Protein AF-A0A645BGG4-F1 (afdb_monomer_lite)

Sequence (117 aa):
MQTLPYEIKDQIIQCFGRCFYYKDTVEAFLRSTGVSRELANKYKNEAKFVWARKILTELEDSEEGLLIQRRILTELCKLRNVPDEVPDRDLGLEALRQLKALANDYNIEYQEERKNV

Structure (mmCIF, N/CA/C/O backbone):
data_AF-A0A645BGG4-F1
#
_entry.id   AF-A0A645BGG4-F1
#
loop_
_atom_site.group_PDB
_atom_site.id
_atom_site.type_symbol
_atom_site.label_atom_id
_atom_site.label_alt_id
_atom_site.label_comp_id
_atom_site.label_asym_id
_atom_site.label_entity_id
_atom_site.label_seq_id
_atom_site.pdbx_PDB_ins_code
_atom_site.Cartn_x
_atom_site.Cartn_y
_atom_site.Cartn_z
_atom_site.occupancy
_atom_site.B_iso_or_equiv
_atom_site.auth_seq_id
_atom_site.auth_comp_id
_atom_site.auth_asym_id
_atom_site.auth_atom_id
_atom_site.pdbx_PDB_model_num
ATOM 1 N N . MET A 1 1 ? -13.448 0.034 14.602 1.00 60.09 1 MET A N 1
ATOM 2 C CA . MET A 1 1 ? -13.223 -1.021 13.567 1.00 60.09 1 MET A CA 1
ATOM 3 C C . MET A 1 1 ? -11.847 -1.677 13.780 1.00 60.09 1 MET A C 1
ATOM 5 O O . MET A 1 1 ? -10.994 -1.001 14.333 1.00 60.09 1 MET A O 1
ATOM 9 N N . GLN A 1 2 ? -11.596 -2.944 13.406 1.00 75.75 2 GLN A N 1
ATOM 10 C CA . GLN A 1 2 ? -10.274 -3.582 13.628 1.00 75.75 2 GLN A CA 1
ATOM 11 C C . GLN A 1 2 ? -9.266 -3.290 12.503 1.00 75.75 2 GLN A C 1
ATOM 13 O O . GLN A 1 2 ? -9.641 -3.281 11.321 1.00 75.75 2 GLN A O 1
ATOM 18 N N . THR A 1 3 ? -8.002 -3.092 12.895 1.00 86.88 3 THR A N 1
ATOM 19 C CA . THR A 1 3 ? -6.836 -2.908 12.018 1.00 86.88 3 THR A CA 1
ATOM 20 C C . THR A 1 3 ? -6.595 -4.133 11.138 1.00 86.88 3 THR A C 1
ATOM 22 O O . THR A 1 3 ? -6.990 -5.250 11.478 1.00 86.88 3 THR A O 1
ATOM 25 N N . LEU A 1 4 ? -5.967 -3.928 9.977 1.00 91.12 4 LEU A N 1
ATOM 26 C CA . LEU A 1 4 ? -5.546 -5.048 9.139 1.00 91.12 4 LEU A CA 1
ATOM 27 C C . LEU A 1 4 ? -4.399 -5.817 9.825 1.00 91.12 4 LEU A C 1
ATOM 29 O O . LEU A 1 4 ? -3.503 -5.177 10.390 1.00 91.12 4 LEU A O 1
ATOM 33 N N . PRO A 1 5 ? -4.388 -7.162 9.745 1.00 94.00 5 PRO A N 1
ATOM 34 C CA . PRO A 1 5 ? -3.251 -7.980 10.157 1.00 94.00 5 PRO A CA 1
ATOM 35 C C . PRO A 1 5 ? -1.942 -7.506 9.523 1.00 94.00 5 PRO A C 1
ATOM 37 O O . PRO A 1 5 ? -1.930 -6.964 8.412 1.00 94.00 5 PRO A O 1
ATOM 40 N N . TYR A 1 6 ? -0.830 -7.715 10.227 1.00 94.69 6 TYR A N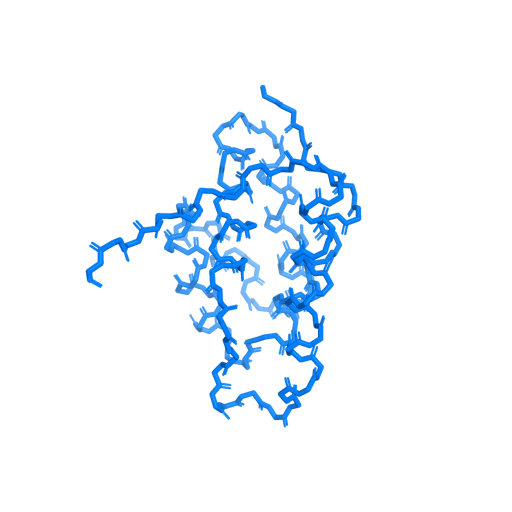 1
ATOM 41 C CA . TYR A 1 6 ? 0.488 -7.280 9.767 1.00 94.69 6 TYR A CA 1
ATOM 42 C C . TYR A 1 6 ? 0.839 -7.879 8.401 1.00 94.69 6 TYR A C 1
ATOM 44 O O . TYR A 1 6 ? 1.293 -7.161 7.517 1.00 94.69 6 TYR A O 1
ATOM 52 N N . GLU A 1 7 ? 0.557 -9.164 8.216 1.00 96.06 7 GLU A N 1
ATOM 53 C CA . GLU A 1 7 ? 0.817 -9.937 7.006 1.00 96.06 7 GLU A CA 1
ATOM 54 C C . GLU A 1 7 ? 0.096 -9.334 5.797 1.00 96.06 7 GLU A C 1
ATOM 56 O O . GLU A 1 7 ? 0.677 -9.186 4.724 1.00 96.06 7 GLU A O 1
ATOM 61 N N . ILE A 1 8 ? -1.152 -8.898 5.986 1.00 96.38 8 ILE A N 1
ATOM 62 C CA . ILE A 1 8 ? -1.924 -8.226 4.939 1.00 96.38 8 ILE A CA 1
ATOM 63 C C . ILE A 1 8 ? -1.330 -6.853 4.629 1.00 96.38 8 ILE A C 1
ATOM 65 O O . ILE A 1 8 ? -1.177 -6.508 3.458 1.00 96.38 8 ILE A O 1
ATOM 69 N N . LYS A 1 9 ? -0.959 -6.068 5.647 1.00 96.88 9 LYS A N 1
ATOM 70 C CA . LYS A 1 9 ? -0.331 -4.754 5.434 1.00 96.88 9 LYS A CA 1
ATOM 71 C C . LYS A 1 9 ? 1.001 -4.871 4.699 1.00 96.88 9 LYS A C 1
ATOM 73 O O . LYS A 1 9 ? 1.242 -4.107 3.764 1.00 96.88 9 LYS A O 1
ATOM 78 N N . ASP A 1 10 ? 1.848 -5.823 5.083 1.00 98.00 10 ASP A N 1
ATOM 79 C CA . ASP A 1 10 ? 3.115 -6.065 4.393 1.00 98.00 10 ASP A CA 1
ATOM 80 C C . ASP A 1 10 ? 2.870 -6.492 2.944 1.00 98.00 10 ASP A C 1
ATOM 82 O O . ASP A 1 10 ? 3.473 -5.936 2.024 1.00 98.00 10 ASP A O 1
ATOM 86 N N . GLN A 1 11 ? 1.891 -7.366 2.704 1.00 98.19 11 GLN A N 1
ATOM 87 C CA . GLN A 1 11 ? 1.577 -7.791 1.347 1.00 98.19 11 GLN A CA 1
ATOM 88 C C . GLN A 1 11 ? 0.974 -6.672 0.481 1.00 98.19 11 GLN A C 1
ATOM 90 O O . GLN A 1 11 ? 1.272 -6.594 -0.714 1.00 98.19 11 GLN A O 1
ATOM 95 N N . ILE A 1 12 ? 0.198 -5.747 1.057 1.00 98.06 12 ILE A N 1
ATOM 96 C CA . ILE A 1 12 ? -0.225 -4.513 0.372 1.00 98.06 12 ILE A CA 1
ATOM 97 C C . ILE A 1 12 ? 1.008 -3.706 -0.061 1.00 98.06 12 ILE A C 1
ATOM 99 O O . ILE A 1 12 ? 1.084 -3.257 -1.206 1.00 98.06 12 ILE A O 1
ATOM 103 N N . ILE A 1 13 ? 2.006 -3.558 0.817 1.00 98.38 13 ILE A N 1
ATOM 104 C CA . ILE A 1 13 ? 3.261 -2.857 0.507 1.00 98.38 13 ILE A CA 1
ATOM 105 C C . ILE A 1 13 ? 4.012 -3.555 -0.638 1.00 98.38 13 ILE A C 1
ATOM 107 O O . ILE A 1 13 ? 4.494 -2.877 -1.553 1.00 98.38 13 ILE A O 1
ATOM 111 N N . GLN A 1 14 ? 4.073 -4.893 -0.638 1.00 98.12 14 GLN A N 1
ATOM 112 C CA . GLN A 1 14 ? 4.652 -5.659 -1.749 1.00 98.12 14 GLN A CA 1
ATOM 113 C C . GLN A 1 14 ? 3.914 -5.386 -3.064 1.00 98.12 14 GLN A C 1
ATOM 115 O O . GLN A 1 14 ? 4.557 -5.154 -4.091 1.00 98.12 14 GLN A O 1
ATOM 120 N N . CYS A 1 15 ? 2.579 -5.340 -3.037 1.00 97.88 15 CYS A N 1
ATOM 121 C CA . CYS A 1 15 ? 1.774 -5.036 -4.217 1.00 97.88 15 CYS A CA 1
ATOM 122 C C . CYS A 1 15 ? 2.080 -3.638 -4.767 1.00 97.88 15 CYS A C 1
ATOM 124 O O . CYS A 1 15 ? 2.315 -3.499 -5.964 1.00 97.88 15 CYS A O 1
ATOM 126 N N . PHE A 1 16 ? 2.188 -2.610 -3.921 1.00 97.69 16 PHE A N 1
ATOM 127 C CA . PHE A 1 16 ? 2.571 -1.268 -4.378 1.00 97.69 16 PHE A CA 1
ATOM 128 C C . PHE A 1 16 ? 3.952 -1.224 -5.038 1.00 97.69 16 PHE A C 1
ATOM 130 O O . PHE A 1 16 ? 4.162 -0.511 -6.021 1.00 97.69 16 PHE A O 1
ATOM 137 N N . GLY A 1 17 ? 4.908 -1.985 -4.510 1.00 96.19 17 GLY A N 1
ATOM 138 C CA . GLY A 1 17 ? 6.252 -2.045 -5.064 1.00 96.19 17 GLY A CA 1
ATOM 139 C C . GLY A 1 17 ? 6.353 -2.783 -6.401 1.00 96.19 17 GLY A C 1
ATOM 140 O O . GLY A 1 17 ? 7.174 -2.393 -7.234 1.00 96.19 17 GLY A O 1
ATOM 141 N N . ARG A 1 18 ? 5.521 -3.812 -6.606 1.00 96.62 18 ARG A N 1
ATOM 142 C CA . ARG A 1 18 ? 5.656 -4.784 -7.707 1.00 96.62 18 ARG A CA 1
ATOM 143 C C . ARG A 1 18 ? 4.573 -4.687 -8.782 1.00 96.62 18 ARG A C 1
ATOM 145 O O . ARG A 1 18 ? 4.843 -5.001 -9.930 1.00 96.62 18 ARG A O 1
ATOM 152 N N . CYS A 1 19 ? 3.368 -4.237 -8.439 1.00 96.62 19 CYS A N 1
ATOM 153 C CA . CYS A 1 19 ? 2.229 -4.178 -9.367 1.00 96.62 19 CYS A CA 1
ATOM 154 C C . CYS A 1 19 ? 2.139 -2.861 -10.135 1.00 96.62 19 CYS A C 1
ATOM 156 O O . CYS A 1 19 ? 1.324 -2.744 -11.040 1.00 96.62 19 CYS A O 1
ATOM 158 N N . PHE A 1 20 ? 2.935 -1.858 -9.771 1.00 95.81 20 PHE A N 1
ATOM 159 C CA . PHE A 1 20 ? 2.899 -0.540 -10.393 1.00 95.81 20 PHE A CA 1
ATOM 160 C C . PHE A 1 20 ? 4.299 -0.146 -10.816 1.00 95.81 20 PHE A C 1
ATOM 162 O O . PHE A 1 20 ? 5.227 -0.196 -10.008 1.00 95.81 20 PHE A O 1
ATOM 169 N N . TYR A 1 21 ? 4.467 0.302 -12.055 1.00 95.12 21 TYR A N 1
ATOM 170 C CA . TYR A 1 21 ? 5.744 0.848 -12.496 1.00 95.12 21 TYR A CA 1
ATOM 171 C C . TYR A 1 21 ? 5.872 2.318 -12.084 1.00 95.12 21 TYR A C 1
ATOM 173 O O . TYR A 1 21 ? 6.736 2.660 -11.267 1.00 95.12 21 TYR A O 1
ATOM 181 N N . TYR A 1 22 ? 4.951 3.157 -12.563 1.00 96.12 22 TYR A N 1
ATOM 182 C CA . TYR A 1 22 ? 4.955 4.597 -12.329 1.00 96.12 22 TYR A CA 1
ATOM 183 C C . TYR A 1 22 ? 4.329 4.994 -10.990 1.00 96.12 22 TYR A C 1
ATOM 185 O O . TYR A 1 22 ? 3.305 4.465 -10.555 1.00 96.12 22 TYR A O 1
ATOM 193 N N . LYS A 1 23 ? 4.928 6.005 -10.355 1.00 96.44 23 LYS A N 1
ATOM 194 C CA . LYS A 1 23 ? 4.411 6.613 -9.122 1.00 96.44 23 LYS A CA 1
ATOM 195 C C . LYS A 1 23 ? 3.100 7.365 -9.342 1.00 96.44 23 LYS A C 1
ATOM 197 O O . LYS A 1 23 ? 2.285 7.424 -8.431 1.00 96.44 23 LYS A O 1
ATOM 202 N N . ASP A 1 24 ? 2.876 7.897 -10.539 1.00 96.19 24 ASP A N 1
ATOM 203 C CA . ASP A 1 24 ? 1.612 8.555 -10.880 1.00 96.19 24 ASP A CA 1
ATOM 204 C C . ASP A 1 24 ? 0.450 7.554 -10.891 1.00 96.19 24 ASP A C 1
ATOM 206 O O . ASP A 1 24 ? -0.626 7.859 -10.381 1.00 96.19 24 ASP A O 1
ATOM 210 N N . THR A 1 25 ? 0.686 6.321 -11.358 1.00 95.12 25 THR A N 1
ATOM 211 C CA . THR A 1 25 ? -0.302 5.235 -11.283 1.00 95.12 25 THR A CA 1
ATOM 212 C C . THR A 1 25 ? -0.597 4.850 -9.831 1.00 95.12 25 THR A C 1
ATOM 214 O O . THR A 1 25 ? -1.756 4.648 -9.477 1.00 95.12 25 THR A O 1
ATOM 217 N N . VAL A 1 26 ? 0.424 4.818 -8.965 1.00 96.75 26 VAL A N 1
ATOM 218 C CA . VAL A 1 26 ? 0.245 4.595 -7.517 1.00 96.75 26 VAL A CA 1
ATOM 219 C C . VAL A 1 26 ? -0.592 5.707 -6.879 1.00 96.75 26 VAL 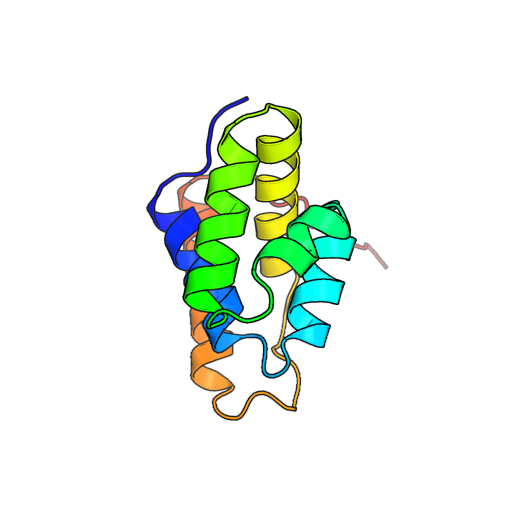A C 1
ATOM 221 O O . VAL A 1 26 ? -1.522 5.416 -6.131 1.00 96.75 26 VAL A O 1
ATOM 224 N N . GLU A 1 27 ? -0.303 6.975 -7.185 1.00 97.56 27 GLU A N 1
ATOM 225 C CA . GLU A 1 27 ? -1.079 8.111 -6.673 1.00 97.56 27 GLU A CA 1
ATOM 226 C C . GLU A 1 27 ? -2.541 8.025 -7.125 1.00 97.56 27 GLU A C 1
ATOM 228 O O . GLU A 1 27 ? -3.453 8.165 -6.309 1.00 97.56 27 GLU A O 1
ATOM 233 N N . ALA A 1 28 ? -2.773 7.774 -8.417 1.00 96.38 28 ALA A N 1
ATOM 234 C CA . ALA A 1 28 ? -4.113 7.633 -8.972 1.00 96.38 28 ALA A CA 1
ATOM 235 C C . ALA A 1 28 ? -4.884 6.493 -8.289 1.00 96.38 28 ALA A C 1
ATOM 237 O O . ALA A 1 28 ? -6.040 6.683 -7.904 1.00 96.38 28 ALA A O 1
ATOM 238 N N . PHE A 1 29 ? -4.226 5.351 -8.067 1.00 97.06 29 PHE A N 1
ATOM 239 C CA . PHE A 1 29 ? -4.797 4.219 -7.346 1.00 97.06 29 PHE A CA 1
ATOM 240 C C . PHE A 1 29 ? -5.180 4.591 -5.905 1.00 97.06 29 PHE A C 1
ATOM 242 O O . PHE A 1 29 ? -6.338 4.429 -5.523 1.00 97.06 29 PHE A O 1
ATOM 249 N N . LEU A 1 30 ? -4.259 5.167 -5.124 1.00 97.69 30 LEU A N 1
ATOM 250 C CA . LEU A 1 30 ? -4.521 5.604 -3.742 1.00 97.69 30 LEU A CA 1
ATOM 251 C C . LEU A 1 30 ? -5.691 6.594 -3.667 1.00 97.69 30 LEU A C 1
ATOM 253 O O . LEU A 1 30 ? -6.556 6.503 -2.796 1.00 97.69 30 LEU A O 1
ATOM 257 N N . ARG A 1 31 ? -5.759 7.539 -4.606 1.00 97.50 31 ARG A N 1
ATOM 258 C CA . ARG A 1 31 ? -6.867 8.497 -4.657 1.00 97.50 31 ARG A CA 1
ATOM 259 C C . ARG A 1 31 ? -8.204 7.822 -4.946 1.00 97.50 31 ARG A C 1
ATOM 261 O O . ARG A 1 31 ? -9.215 8.237 -4.384 1.00 97.50 31 ARG A O 1
ATOM 268 N N . SER A 1 32 ? -8.219 6.787 -5.785 1.00 96.50 32 SER A N 1
ATOM 269 C CA . SER A 1 32 ? -9.440 6.034 -6.096 1.00 96.50 32 SER A CA 1
ATOM 270 C C . SER A 1 32 ? -10.003 5.283 -4.882 1.00 96.50 32 SER A C 1
ATOM 272 O O . SER A 1 32 ? -11.213 5.103 -4.784 1.00 96.50 32 SER A O 1
ATOM 274 N N . THR A 1 33 ? -9.157 4.925 -3.909 1.00 96.38 33 THR A N 1
ATOM 275 C CA . THR A 1 33 ? -9.572 4.223 -2.682 1.00 96.38 33 THR A CA 1
ATOM 276 C C . THR A 1 33 ? -10.020 5.177 -1.567 1.00 96.38 33 THR A C 1
ATOM 278 O O . THR A 1 33 ? -10.434 4.725 -0.496 1.00 96.38 33 THR A O 1
ATOM 281 N N . GLY A 1 34 ? -9.951 6.493 -1.802 1.00 96.19 34 GLY A N 1
ATOM 282 C CA . GLY A 1 34 ? -10.341 7.535 -0.849 1.00 96.19 34 GLY A CA 1
ATOM 283 C C . GLY A 1 34 ? -9.186 8.182 -0.084 1.00 96.19 34 GLY A C 1
ATOM 284 O O . GLY A 1 34 ? -9.446 9.011 0.781 1.00 96.19 34 GLY A O 1
ATOM 285 N N . VAL A 1 35 ? -7.921 7.864 -0.391 1.00 97.44 35 VAL A N 1
ATOM 286 C CA . VAL A 1 35 ? -6.784 8.599 0.190 1.00 97.44 35 VAL A CA 1
ATOM 287 C C . VAL A 1 35 ? -6.819 10.043 -0.314 1.00 97.44 35 VAL A C 1
ATOM 289 O O . VAL A 1 35 ? -6.939 10.294 -1.519 1.00 97.44 35 VAL A O 1
ATOM 292 N N . SER A 1 36 ? -6.701 11.008 0.601 1.00 96.88 36 SER A N 1
ATOM 293 C CA . SER A 1 36 ? -6.679 12.424 0.234 1.00 96.88 36 SER A CA 1
ATOM 294 C C . SER A 1 36 ? -5.505 12.730 -0.703 1.00 96.88 36 SER A C 1
ATOM 296 O O . SER A 1 36 ? -4.450 12.096 -0.649 1.00 96.88 36 SER A O 1
ATOM 298 N N . ARG A 1 37 ? -5.665 13.732 -1.578 1.00 96.31 37 ARG A N 1
ATOM 299 C CA . ARG A 1 37 ? -4.585 14.152 -2.491 1.00 96.31 37 ARG A CA 1
ATOM 300 C C . ARG A 1 37 ? -3.326 14.559 -1.722 1.00 96.31 37 ARG A C 1
ATOM 302 O O . ARG A 1 37 ? -2.225 14.270 -2.182 1.00 96.31 37 ARG A O 1
ATOM 309 N N . GLU A 1 38 ? -3.497 15.234 -0.590 1.00 97.25 38 GLU A N 1
ATOM 310 C CA . GLU A 1 38 ? -2.398 15.669 0.268 1.00 97.25 38 GLU A CA 1
ATOM 311 C C . GLU A 1 38 ? -1.622 14.469 0.814 1.00 97.25 38 GLU A C 1
ATOM 313 O O . GLU A 1 38 ? -0.417 14.373 0.584 1.00 97.25 38 GLU A O 1
ATOM 318 N N . LEU A 1 39 ? -2.314 13.503 1.431 1.00 97.00 39 LEU A N 1
ATOM 319 C CA . LEU A 1 39 ? -1.675 12.312 1.985 1.00 97.00 39 LEU A CA 1
ATOM 320 C C . LEU A 1 39 ? -1.024 11.469 0.884 1.00 97.00 39 LEU A C 1
ATOM 322 O O . LEU A 1 39 ? 0.137 11.092 1.020 1.00 97.00 39 LEU A O 1
ATOM 326 N N . ALA A 1 40 ? -1.715 11.248 -0.241 1.00 96.88 40 ALA A N 1
ATOM 327 C CA . ALA A 1 40 ? -1.163 10.513 -1.378 1.00 96.88 40 ALA A CA 1
ATOM 328 C C . ALA A 1 40 ? 0.151 11.142 -1.875 1.00 96.88 40 ALA A C 1
ATOM 330 O O . ALA A 1 40 ? 1.112 10.423 -2.125 1.00 96.88 40 ALA A O 1
ATOM 331 N N . ASN A 1 41 ? 0.247 12.472 -1.948 1.00 97.25 41 ASN A N 1
ATOM 332 C CA . ASN A 1 41 ? 1.454 13.145 -2.435 1.00 97.25 41 ASN A CA 1
ATOM 333 C C . ASN A 1 41 ? 2.559 13.322 -1.380 1.00 97.25 41 ASN A C 1
ATOM 335 O O . ASN A 1 41 ? 3.726 13.442 -1.758 1.00 97.25 41 ASN A O 1
ATOM 339 N N . LYS A 1 42 ? 2.227 13.279 -0.081 1.00 97.75 42 LYS A N 1
ATOM 340 C CA . LYS A 1 42 ? 3.131 13.558 1.056 1.00 97.75 42 LYS A CA 1
ATOM 341 C C . LYS A 1 42 ? 4.471 12.819 0.981 1.00 97.75 42 LYS A C 1
ATOM 343 O O . LYS A 1 42 ? 5.509 13.390 1.304 1.00 97.75 42 LYS A O 1
ATOM 348 N N . TYR A 1 43 ? 4.464 11.567 0.516 1.00 97.38 43 TYR A N 1
ATOM 349 C CA . TYR A 1 43 ? 5.658 10.711 0.440 1.00 97.38 43 TYR A CA 1
ATOM 350 C C . TYR A 1 43 ? 5.988 10.224 -0.974 1.00 97.38 43 TYR A C 1
ATOM 352 O O . TYR A 1 43 ? 6.777 9.295 -1.136 1.00 97.38 43 TYR A O 1
ATOM 360 N N . LYS A 1 44 ? 5.433 10.853 -2.015 1.00 96.62 44 LYS A N 1
ATOM 361 C CA . LYS A 1 44 ? 5.602 10.418 -3.412 1.00 96.62 44 LYS A CA 1
ATOM 362 C C . LYS A 1 44 ? 7.067 10.366 -3.864 1.00 96.62 44 LYS A C 1
ATOM 364 O O . LYS A 1 44 ? 7.422 9.575 -4.736 1.00 96.62 44 LYS A O 1
ATOM 369 N N . ASN A 1 45 ? 7.954 11.158 -3.262 1.00 96.75 45 ASN A N 1
ATOM 370 C CA . ASN A 1 45 ? 9.385 11.148 -3.586 1.00 96.75 45 ASN A CA 1
ATOM 371 C C . ASN A 1 45 ? 10.111 9.877 -3.109 1.00 96.75 45 ASN A C 1
ATOM 373 O O . ASN A 1 45 ? 11.123 9.501 -3.697 1.00 96.75 45 ASN A O 1
ATOM 377 N N . GLU A 1 46 ? 9.552 9.147 -2.147 1.00 97.81 46 GLU A N 1
ATOM 378 C CA . GLU A 1 46 ? 10.126 7.915 -1.597 1.00 97.81 46 GLU A CA 1
ATOM 379 C C . GLU A 1 46 ? 10.022 6.728 -2.567 1.00 97.81 46 GLU A C 1
ATOM 381 O O . GLU A 1 46 ? 9.266 6.745 -3.543 1.00 97.81 46 GLU A O 1
ATOM 386 N N . ALA A 1 47 ? 10.758 5.647 -2.303 1.00 97.69 47 ALA A N 1
ATOM 387 C CA . ALA A 1 47 ? 10.537 4.379 -3.000 1.00 97.69 47 ALA A CA 1
ATOM 388 C C . ALA A 1 47 ? 9.106 3.860 -2.746 1.00 97.69 47 ALA A C 1
ATOM 390 O O . ALA A 1 47 ? 8.591 4.009 -1.641 1.00 97.69 47 ALA A O 1
ATOM 391 N N . LYS A 1 48 ? 8.471 3.201 -3.732 1.00 97.44 48 LYS A N 1
ATOM 392 C CA . LYS A 1 48 ? 7.055 2.765 -3.650 1.00 97.44 48 LYS A CA 1
ATOM 393 C C . LYS A 1 48 ? 6.738 1.942 -2.394 1.00 97.44 48 LYS A C 1
ATOM 395 O O . LYS A 1 48 ? 5.705 2.161 -1.776 1.00 97.44 48 LYS A O 1
ATOM 400 N N . PHE A 1 49 ? 7.649 1.058 -1.981 1.00 97.94 49 PHE A N 1
ATOM 401 C CA . PHE A 1 49 ? 7.504 0.263 -0.755 1.00 97.94 49 PHE A CA 1
ATOM 402 C C . PHE A 1 49 ? 7.470 1.139 0.510 1.00 97.94 49 PHE A C 1
ATOM 404 O O . PHE A 1 49 ? 6.628 0.958 1.386 1.00 97.94 49 PHE A O 1
ATOM 411 N N . VAL A 1 50 ? 8.376 2.117 0.596 1.00 98.25 50 VAL A N 1
ATOM 412 C CA . VAL A 1 50 ? 8.466 3.050 1.729 1.00 98.25 50 VAL A CA 1
ATOM 413 C C . VAL A 1 50 ? 7.264 3.990 1.741 1.00 98.25 50 VAL A C 1
ATOM 415 O O . VAL A 1 50 ? 6.670 4.217 2.791 1.00 98.25 50 VAL A O 1
ATOM 418 N N . TRP A 1 51 ? 6.876 4.493 0.570 1.00 98.31 51 TRP A N 1
ATOM 419 C CA . TRP A 1 51 ? 5.701 5.336 0.396 1.00 98.31 51 TRP A CA 1
ATOM 420 C C . TRP A 1 51 ? 4.434 4.617 0.866 1.00 98.31 51 TRP A C 1
ATOM 422 O O . TRP A 1 51 ? 3.752 5.128 1.750 1.00 98.31 51 TRP A O 1
ATOM 432 N N . ALA A 1 52 ? 4.163 3.411 0.359 1.00 97.88 52 ALA A N 1
ATOM 433 C CA . ALA A 1 52 ? 3.002 2.621 0.761 1.00 97.88 52 ALA A CA 1
ATOM 434 C C . ALA A 1 52 ? 2.973 2.367 2.274 1.00 97.88 52 ALA A C 1
ATOM 436 O O . ALA A 1 52 ? 1.940 2.569 2.907 1.00 97.88 52 ALA A O 1
ATOM 437 N N . ARG A 1 53 ? 4.119 2.009 2.872 1.00 98.19 53 ARG A N 1
ATOM 438 C CA . ARG A 1 53 ? 4.235 1.809 4.322 1.00 98.19 53 ARG A CA 1
ATOM 439 C C . ARG A 1 53 ? 3.823 3.056 5.104 1.00 98.19 53 ARG A C 1
ATOM 441 O O . ARG A 1 53 ? 2.993 2.950 5.997 1.00 98.19 53 ARG A O 1
ATOM 448 N N . LYS A 1 54 ? 4.374 4.224 4.755 1.00 98.19 54 LYS A N 1
ATOM 449 C CA . LYS A 1 54 ? 4.072 5.490 5.442 1.00 98.19 54 LYS A CA 1
ATOM 450 C C . LYS A 1 54 ? 2.595 5.877 5.308 1.00 98.19 54 LYS A C 1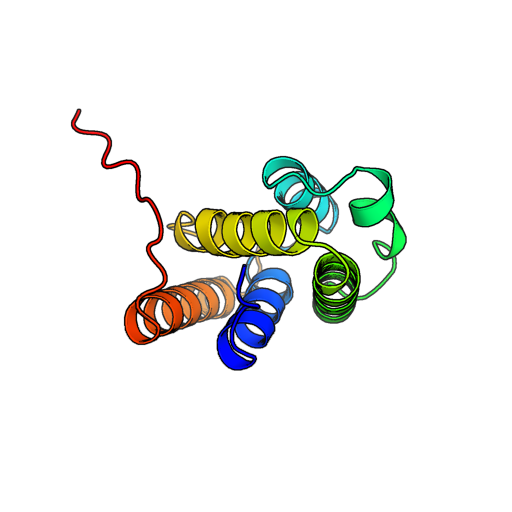
ATOM 452 O O . LYS A 1 54 ? 2.006 6.328 6.282 1.00 98.19 54 LYS A O 1
ATOM 457 N N . ILE A 1 55 ? 1.990 5.658 4.135 1.00 97.81 55 ILE A N 1
ATOM 458 C CA . ILE A 1 55 ? 0.553 5.898 3.925 1.00 97.81 55 ILE A CA 1
ATOM 459 C C . ILE A 1 55 ? -0.285 4.992 4.824 1.00 97.81 55 ILE A C 1
ATOM 461 O O . ILE A 1 55 ? -1.176 5.487 5.503 1.00 97.81 55 ILE A O 1
ATOM 465 N N . LEU A 1 56 ? -0.004 3.684 4.848 1.00 97.31 56 LEU A N 1
ATOM 466 C CA . LEU A 1 56 ? -0.748 2.757 5.700 1.00 97.31 56 LEU A CA 1
ATOM 467 C C . LEU A 1 56 ? -0.631 3.144 7.175 1.00 97.31 56 LEU A C 1
ATOM 469 O O . LEU A 1 56 ? -1.652 3.168 7.845 1.00 97.31 56 LEU A O 1
ATOM 473 N N . THR A 1 57 ? 0.563 3.509 7.652 1.00 96.75 57 THR A N 1
ATOM 474 C CA . THR A 1 57 ? 0.767 3.965 9.036 1.00 96.75 57 THR A CA 1
ATOM 475 C C . THR A 1 57 ? -0.084 5.189 9.379 1.00 96.75 57 THR A C 1
ATOM 477 O O . THR A 1 57 ? -0.778 5.166 10.382 1.00 96.75 57 THR A O 1
ATOM 480 N N . GLU A 1 58 ? -0.108 6.226 8.539 1.00 96.19 58 GLU A N 1
ATOM 481 C CA . GLU A 1 58 ? -0.925 7.427 8.807 1.00 96.19 58 GLU A CA 1
ATOM 482 C C . GLU A 1 58 ? -2.434 7.131 8.779 1.00 96.19 58 GLU A C 1
ATOM 484 O O . GLU A 1 58 ? -3.224 7.760 9.478 1.00 96.19 58 GLU A O 1
ATOM 489 N N . LEU A 1 59 ? -2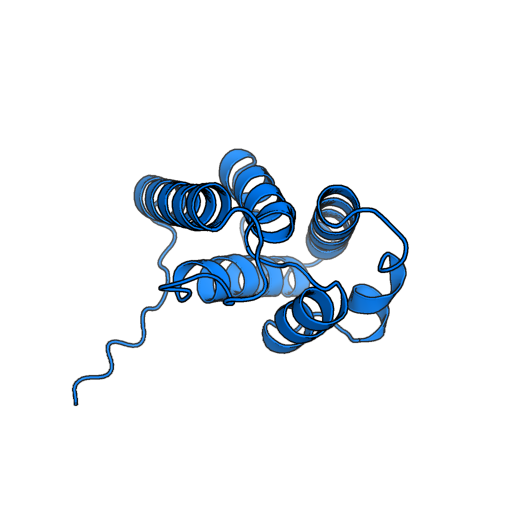.858 6.144 7.986 1.00 96.25 59 LEU A N 1
ATOM 490 C CA . LEU A 1 59 ? -4.249 5.700 7.959 1.00 96.25 59 LEU A CA 1
ATOM 491 C C . LEU A 1 59 ? -4.638 4.867 9.196 1.00 96.25 59 LEU A C 1
ATOM 493 O O . LEU A 1 59 ? -5.815 4.552 9.344 1.00 96.25 59 LEU A O 1
ATOM 497 N N . GLU A 1 60 ? -3.708 4.449 10.058 1.00 93.81 60 GLU A N 1
ATOM 498 C CA . GLU A 1 60 ? -4.048 3.689 11.276 1.00 93.81 60 GLU A CA 1
ATOM 499 C C . GLU A 1 60 ? -4.616 4.571 12.390 1.00 93.81 60 GLU A C 1
ATOM 501 O O . GLU A 1 60 ? -5.339 4.068 13.250 1.00 93.81 60 GLU A O 1
ATOM 506 N N . ASP A 1 61 ? -4.363 5.879 12.339 1.00 92.00 61 ASP A N 1
ATOM 507 C CA . ASP A 1 61 ? -4.680 6.816 13.422 1.00 92.00 61 ASP A CA 1
ATOM 508 C C . ASP A 1 61 ? -6.172 7.197 13.506 1.00 92.00 61 ASP A C 1
ATOM 510 O O . ASP A 1 61 ? -6.583 7.932 14.404 1.00 92.00 61 ASP A O 1
ATOM 514 N N . SER A 1 62 ? -7.015 6.720 12.581 1.00 93.50 62 SER A N 1
ATOM 515 C CA . SER A 1 62 ? -8.446 7.054 12.551 1.00 93.50 62 SER A CA 1
ATOM 516 C C . SER A 1 62 ? -9.321 5.920 12.019 1.00 93.50 62 SER A C 1
ATOM 518 O O . SER A 1 62 ? -8.901 5.126 11.180 1.00 93.50 62 SER A O 1
ATOM 520 N N . GLU A 1 63 ? -10.588 5.872 12.447 1.00 92.88 63 GLU A N 1
ATOM 521 C CA . GLU A 1 63 ? -11.548 4.881 11.937 1.00 92.88 63 GLU A CA 1
ATOM 522 C C . GLU A 1 63 ? -11.786 5.008 10.425 1.00 92.88 63 GLU A C 1
ATOM 524 O O . GLU A 1 63 ? -11.903 3.997 9.729 1.00 92.88 63 GLU A O 1
ATOM 529 N N . GLU A 1 64 ? -11.810 6.240 9.906 1.00 93.94 64 GLU A N 1
ATOM 530 C CA . GLU A 1 64 ? -11.894 6.506 8.468 1.00 93.94 64 GLU A CA 1
ATOM 531 C C . GLU A 1 64 ? -10.662 5.972 7.732 1.00 93.94 64 GLU A C 1
ATOM 533 O O . GLU A 1 64 ? -10.789 5.314 6.697 1.00 93.94 64 GLU A O 1
ATOM 538 N N . GLY A 1 65 ? -9.468 6.176 8.289 1.00 95.69 65 GLY A N 1
ATOM 539 C CA . GLY A 1 65 ? -8.240 5.633 7.727 1.00 95.69 65 GLY A CA 1
ATOM 540 C C . GLY A 1 65 ? -8.256 4.101 7.664 1.00 95.69 65 GLY A C 1
ATOM 541 O O . GLY A 1 65 ? -7.918 3.525 6.626 1.00 95.69 65 GLY A O 1
ATOM 542 N N . LEU A 1 66 ? -8.771 3.428 8.698 1.00 94.56 66 LEU A N 1
ATOM 543 C CA . LEU A 1 66 ? -8.955 1.971 8.683 1.00 94.56 66 LEU A CA 1
ATOM 544 C C . LEU A 1 66 ? -9.935 1.511 7.589 1.00 94.56 66 LEU A C 1
ATOM 546 O O . LEU A 1 66 ? -9.726 0.460 6.975 1.00 94.56 66 LEU A O 1
ATOM 550 N N . LEU A 1 67 ? -10.990 2.286 7.308 1.00 94.25 67 LEU A N 1
ATOM 551 C CA . LEU A 1 67 ? -11.899 2.026 6.182 1.00 94.25 67 LEU A CA 1
ATOM 552 C C . LEU A 1 67 ? -11.184 2.178 4.838 1.00 94.25 67 LEU A C 1
ATOM 554 O O . LEU A 1 67 ? -11.348 1.330 3.958 1.00 94.25 67 LEU A O 1
ATOM 558 N N . ILE A 1 68 ? -10.357 3.211 4.683 1.00 96.31 68 ILE A N 1
ATOM 559 C CA . ILE A 1 68 ? -9.565 3.430 3.468 1.00 96.31 68 ILE A CA 1
ATOM 560 C C . ILE A 1 68 ? -8.569 2.284 3.255 1.00 96.31 68 ILE A C 1
ATOM 562 O O . ILE A 1 68 ? -8.456 1.793 2.135 1.00 96.31 68 ILE A O 1
ATOM 566 N N . GLN A 1 69 ? -7.905 1.779 4.299 1.00 95.94 69 GLN A N 1
ATOM 567 C CA . GLN A 1 69 ? -7.018 0.614 4.168 1.00 95.94 69 GLN A CA 1
ATOM 568 C C . GLN A 1 69 ? -7.757 -0.635 3.678 1.00 95.94 69 GLN A C 1
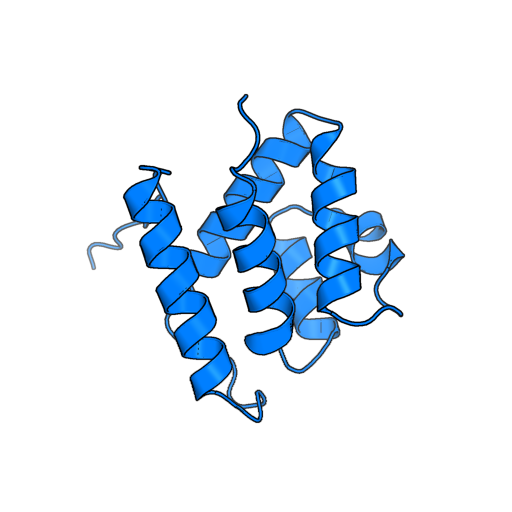ATOM 570 O O . GLN A 1 69 ? -7.260 -1.351 2.806 1.00 95.94 69 GLN A O 1
ATOM 575 N N . ARG A 1 70 ? -8.975 -0.883 4.178 1.00 94.19 70 ARG A N 1
ATOM 576 C CA . ARG A 1 70 ? -9.817 -1.980 3.675 1.00 94.19 70 ARG A CA 1
ATOM 577 C C . ARG A 1 70 ? -10.206 -1.776 2.214 1.00 94.19 70 ARG A C 1
ATOM 579 O O . ARG A 1 70 ? -10.219 -2.750 1.465 1.00 94.19 70 ARG A O 1
ATOM 586 N N . ARG A 1 71 ? -10.462 -0.536 1.783 1.00 95.06 71 ARG A N 1
ATOM 587 C CA . ARG A 1 71 ? -10.690 -0.203 0.365 1.00 95.06 71 ARG A CA 1
ATOM 588 C C . ARG A 1 71 ? -9.439 -0.421 -0.485 1.00 95.06 71 ARG A C 1
ATOM 590 O O . ARG A 1 71 ? -9.558 -0.975 -1.565 1.00 95.06 71 ARG A O 1
ATOM 597 N N . ILE A 1 72 ? -8.251 -0.065 0.006 1.00 97.12 72 ILE A N 1
ATOM 598 C CA . ILE A 1 72 ? -6.971 -0.347 -0.669 1.00 97.12 72 ILE A CA 1
ATOM 599 C C . ILE A 1 72 ? -6.808 -1.849 -0.902 1.00 97.12 72 ILE A C 1
ATOM 601 O O . ILE A 1 72 ? -6.582 -2.265 -2.035 1.00 97.12 72 ILE A O 1
ATOM 605 N N . LEU A 1 73 ? -6.971 -2.661 0.147 1.00 96.25 73 LEU A N 1
ATOM 606 C CA . LEU A 1 73 ? -6.940 -4.122 0.045 1.00 96.25 73 LEU A CA 1
ATOM 607 C C . LEU A 1 73 ? -7.942 -4.629 -1.000 1.00 96.25 73 LEU A C 1
ATOM 609 O O . LEU A 1 73 ? -7.596 -5.407 -1.881 1.00 96.25 73 LEU A O 1
ATOM 613 N N . THR A 1 74 ? -9.175 -4.143 -0.901 1.00 94.44 74 THR A N 1
ATOM 614 C CA . THR A 1 74 ? -10.308 -4.486 -1.765 1.00 94.44 74 THR A CA 1
ATOM 615 C C . THR A 1 74 ? -10.003 -4.191 -3.237 1.00 94.44 74 THR A C 1
ATOM 617 O O . THR A 1 74 ? -10.095 -5.077 -4.084 1.00 94.44 74 THR A O 1
ATOM 620 N N . GLU A 1 75 ? -9.560 -2.976 -3.557 1.00 95.31 75 GLU A N 1
ATOM 621 C CA . GLU A 1 75 ? -9.215 -2.588 -4.927 1.00 95.31 75 GLU A CA 1
ATOM 622 C C . GLU A 1 75 ? -7.971 -3.320 -5.449 1.00 95.31 75 GLU A C 1
ATOM 624 O O . GLU A 1 75 ? -7.923 -3.665 -6.626 1.00 95.31 75 GLU A O 1
ATOM 629 N N . LEU A 1 76 ? -6.987 -3.638 -4.599 1.00 96.31 76 LEU A N 1
ATOM 630 C CA . LEU A 1 76 ? -5.859 -4.485 -5.005 1.00 96.31 76 LEU A CA 1
ATOM 631 C C . LEU A 1 76 ? -6.325 -5.909 -5.340 1.00 96.31 76 LEU A C 1
ATOM 633 O O . LEU A 1 76 ? -5.911 -6.470 -6.353 1.00 96.31 76 LEU A O 1
ATOM 637 N N . CYS A 1 77 ? -7.230 -6.485 -4.546 1.00 94.62 77 CYS A N 1
ATOM 638 C CA . CYS A 1 77 ? -7.804 -7.804 -4.812 1.00 94.62 77 CYS A CA 1
ATOM 639 C C . CYS A 1 77 ? -8.649 -7.842 -6.103 1.00 94.62 77 CYS A C 1
ATOM 641 O O . CYS A 1 77 ? -8.684 -8.884 -6.767 1.00 94.62 77 CYS A O 1
ATOM 643 N N . LYS A 1 78 ? -9.245 -6.716 -6.530 1.00 93.31 78 LYS A N 1
ATOM 644 C CA . LYS A 1 78 ? -9.918 -6.588 -7.844 1.00 93.31 78 LYS A CA 1
ATOM 645 C C . LYS A 1 78 ? -8.977 -6.743 -9.025 1.00 93.31 78 LYS A C 1
ATOM 647 O O . LYS A 1 78 ? -9.415 -7.160 -10.100 1.00 93.31 78 LYS A O 1
ATOM 652 N N . LEU A 1 79 ? -7.701 -6.394 -8.864 1.00 92.62 79 LEU A N 1
ATOM 653 C CA . LEU A 1 79 ? -6.752 -6.425 -9.969 1.00 92.62 79 LEU A CA 1
ATOM 654 C C . LEU A 1 79 ? -6.577 -7.867 -10.453 1.00 92.62 79 LEU A C 1
ATOM 656 O O . LEU A 1 79 ? -6.134 -8.759 -9.725 1.00 92.62 79 LEU A O 1
ATOM 660 N N . ARG A 1 80 ? -6.968 -8.114 -11.706 1.00 89.69 80 ARG A N 1
ATOM 661 C CA . ARG A 1 80 ? -6.781 -9.409 -12.383 1.00 89.69 80 ARG A CA 1
ATOM 662 C C . ARG A 1 80 ? -5.420 -9.518 -13.057 1.00 89.69 80 ARG A C 1
ATOM 664 O O . ARG A 1 80 ? -4.952 -10.622 -13.300 1.00 89.69 80 ARG A O 1
ATOM 671 N N . ASN A 1 81 ? -4.821 -8.378 -13.373 1.00 91.75 81 ASN A N 1
ATOM 672 C CA . ASN A 1 81 ? -3.549 -8.268 -14.062 1.00 91.75 81 ASN A CA 1
ATOM 673 C C . ASN A 1 81 ? -2.818 -7.016 -13.564 1.00 91.75 81 ASN A C 1
ATOM 675 O O . ASN A 1 81 ? -3.440 -6.120 -12.986 1.00 91.75 81 ASN A O 1
ATOM 679 N N . VAL A 1 82 ? -1.514 -6.966 -13.806 1.00 91.88 82 VAL A N 1
ATOM 680 C CA . VAL A 1 82 ? -0.699 -5.765 -13.609 1.00 91.88 82 VAL A CA 1
ATOM 681 C C . VAL A 1 82 ? -0.619 -4.965 -14.916 1.00 91.88 82 VAL A C 1
ATOM 683 O O . VAL A 1 82 ? -0.763 -5.568 -15.983 1.00 91.88 82 VAL A O 1
ATOM 686 N N . PRO A 1 83 ? -0.411 -3.637 -14.859 1.00 89.06 83 PRO A N 1
ATOM 687 C CA . PRO A 1 83 ? -0.210 -2.809 -16.046 1.00 89.06 83 PRO A CA 1
ATOM 688 C C . PRO A 1 83 ? 0.956 -3.305 -16.916 1.00 89.06 83 PRO A C 1
ATOM 690 O O . PRO A 1 83 ? 1.937 -3.843 -16.395 1.00 89.06 83 PRO A O 1
ATOM 693 N N . ASP A 1 84 ? 0.857 -3.120 -18.233 1.00 89.06 84 ASP A N 1
ATOM 694 C CA . ASP A 1 84 ? 1.825 -3.651 -19.206 1.00 89.06 84 ASP A CA 1
ATOM 695 C C . ASP A 1 84 ? 3.219 -3.024 -19.063 1.00 89.06 84 ASP A C 1
ATOM 697 O O . ASP A 1 84 ? 4.223 -3.646 -19.402 1.00 89.06 84 ASP A O 1
ATOM 701 N N . GLU A 1 85 ? 3.300 -1.810 -18.518 1.00 91.12 85 GLU A N 1
ATOM 702 C CA . GLU A 1 85 ? 4.555 -1.111 -18.248 1.00 91.12 85 GLU A CA 1
ATOM 703 C C . GLU A 1 85 ? 5.367 -1.701 -17.081 1.00 91.12 85 GLU A C 1
ATOM 705 O O . GLU A 1 85 ? 6.495 -1.269 -16.844 1.00 91.12 85 GLU A O 1
ATOM 710 N N . VAL A 1 86 ? 4.812 -2.652 -16.320 1.00 91.88 86 VAL A N 1
ATOM 711 C CA . VAL A 1 86 ? 5.531 -3.336 -15.238 1.00 91.88 86 VAL A CA 1
ATOM 712 C C . VAL A 1 86 ? 6.584 -4.274 -15.847 1.00 91.88 86 VAL A C 1
ATOM 714 O O . VAL A 1 86 ? 6.206 -5.228 -16.521 1.00 91.88 86 VAL A O 1
ATOM 717 N N . PRO A 1 87 ? 7.896 -4.068 -15.596 1.00 86.69 87 PRO A N 1
ATOM 718 C CA . PRO A 1 87 ? 8.944 -4.864 -16.242 1.00 86.69 87 PRO A CA 1
ATOM 719 C C . PRO A 1 87 ? 8.924 -6.339 -15.835 1.00 86.69 87 PRO A C 1
ATOM 721 O O . PRO A 1 87 ? 9.098 -7.217 -16.673 1.00 86.69 87 PRO A O 1
ATOM 724 N N . ASP A 1 88 ? 8.699 -6.603 -14.546 1.00 92.69 88 ASP A N 1
ATOM 725 C CA . ASP A 1 88 ? 8.601 -7.952 -13.990 1.00 92.69 88 ASP A CA 1
ATOM 726 C C . ASP A 1 88 ? 7.149 -8.243 -13.603 1.00 92.69 88 ASP A C 1
ATOM 728 O O . ASP A 1 88 ? 6.706 -8.040 -12.466 1.00 92.69 88 ASP A O 1
ATOM 732 N N . ARG A 1 89 ? 6.372 -8.643 -14.612 1.00 94.62 89 ARG A N 1
ATOM 733 C CA . ARG A 1 89 ? 4.938 -8.899 -14.457 1.00 94.62 89 ARG A CA 1
ATOM 734 C C . ARG A 1 89 ? 4.668 -10.103 -13.563 1.00 94.62 89 ARG A C 1
ATOM 736 O O . ARG A 1 89 ? 3.687 -10.080 -12.823 1.00 94.62 89 ARG A O 1
ATOM 743 N N . ASP A 1 90 ? 5.540 -11.108 -13.587 1.00 95.81 90 ASP A N 1
ATOM 744 C CA . ASP A 1 90 ? 5.386 -12.324 -12.790 1.00 95.81 90 ASP A CA 1
ATOM 745 C C . ASP A 1 90 ? 5.485 -12.015 -11.294 1.00 95.81 90 ASP A C 1
ATOM 747 O O . ASP A 1 90 ? 4.629 -12.451 -10.521 1.00 95.81 90 ASP A O 1
ATOM 751 N N . LEU A 1 91 ? 6.441 -11.173 -10.881 1.00 95.44 91 LEU A N 1
ATOM 752 C CA . LEU A 1 91 ? 6.535 -10.722 -9.489 1.00 95.44 91 LEU A CA 1
ATOM 753 C C . LEU A 1 91 ? 5.315 -9.912 -9.038 1.00 95.44 91 LEU A C 1
ATOM 755 O O . LEU A 1 91 ? 4.915 -10.003 -7.873 1.00 95.44 91 LEU A O 1
ATOM 759 N N . GLY A 1 92 ? 4.734 -9.108 -9.930 1.00 95.81 92 GLY A N 1
ATOM 760 C CA . GLY A 1 92 ? 3.511 -8.359 -9.649 1.00 95.81 92 GLY A CA 1
ATOM 761 C C . GLY A 1 92 ? 2.289 -9.272 -9.502 1.00 95.81 92 GLY A C 1
ATOM 762 O O . GLY A 1 92 ? 1.548 -9.170 -8.525 1.00 95.81 92 GLY A O 1
ATOM 763 N N . LEU A 1 93 ? 2.107 -10.213 -10.429 1.00 96.69 93 LEU A N 1
ATOM 764 C CA . LEU A 1 93 ? 1.015 -11.189 -10.390 1.00 96.69 93 LEU A CA 1
ATOM 765 C C . LEU A 1 93 ? 1.104 -12.105 -9.167 1.00 96.69 93 LEU A C 1
ATOM 767 O O . LEU A 1 93 ? 0.085 -12.379 -8.530 1.00 96.69 93 LEU A O 1
ATOM 771 N N . GLU A 1 94 ? 2.308 -12.545 -8.807 1.00 97.56 94 GL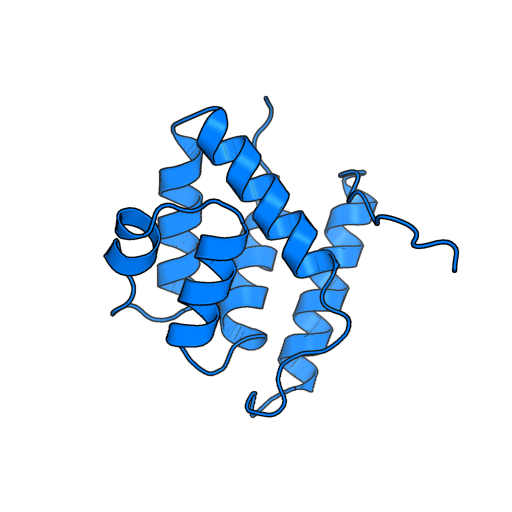U A N 1
ATOM 772 C CA . GLU A 1 94 ? 2.527 -13.357 -7.614 1.00 97.56 94 GLU A CA 1
ATOM 773 C C . GLU A 1 94 ? 2.212 -12.571 -6.335 1.00 97.56 94 GLU A C 1
ATOM 775 O O . GLU A 1 94 ? 1.545 -13.091 -5.440 1.00 97.56 94 GLU A O 1
ATOM 780 N N . ALA A 1 95 ? 2.577 -11.284 -6.276 1.00 97.19 95 ALA A N 1
ATOM 781 C CA . ALA A 1 95 ? 2.215 -10.430 -5.147 1.00 97.19 95 ALA A CA 1
ATOM 782 C C . ALA A 1 95 ? 0.689 -10.298 -4.980 1.00 97.19 95 ALA A C 1
ATOM 784 O O . ALA A 1 95 ? 0.186 -10.421 -3.859 1.00 97.19 95 ALA A O 1
ATOM 785 N N . LEU A 1 96 ? -0.054 -10.119 -6.082 1.00 96.75 96 LEU A N 1
ATOM 786 C CA . LEU A 1 96 ? -1.522 -10.090 -6.061 1.00 96.75 96 LEU A CA 1
ATOM 787 C C . LEU A 1 96 ? -2.120 -11.435 -5.639 1.00 96.75 96 LEU A C 1
ATOM 789 O O . LEU A 1 96 ? -3.089 -11.461 -4.881 1.00 96.75 96 LEU A O 1
ATOM 793 N N . ARG A 1 97 ? -1.565 -12.556 -6.117 1.00 96.75 97 ARG A N 1
ATOM 794 C CA . ARG A 1 97 ? -2.027 -13.902 -5.746 1.00 96.75 97 ARG A CA 1
ATOM 795 C C . ARG A 1 97 ? -1.885 -14.132 -4.243 1.00 96.75 97 ARG A C 1
ATOM 797 O O . ARG A 1 97 ? -2.843 -14.561 -3.605 1.00 96.75 97 ARG A O 1
ATOM 804 N N . GLN A 1 98 ? -0.727 -13.794 -3.686 1.00 97.06 98 GLN A N 1
ATOM 805 C CA . GLN A 1 98 ? -0.460 -13.893 -2.251 1.00 97.06 98 GLN A CA 1
ATOM 806 C C . GLN A 1 98 ? -1.385 -12.988 -1.432 1.00 97.06 98 GLN A C 1
ATOM 808 O O . GLN A 1 98 ? -1.913 -13.424 -0.413 1.00 97.06 98 GLN A O 1
ATOM 813 N N . LEU A 1 99 ? -1.654 -11.761 -1.896 1.00 96.69 99 LEU A N 1
ATOM 814 C CA . LEU A 1 99 ? -2.585 -10.858 -1.214 1.00 96.69 99 LEU A CA 1
ATOM 815 C C . LEU A 1 99 ? -3.998 -11.446 -1.138 1.00 96.69 99 LEU A C 1
ATOM 817 O O . LEU A 1 99 ? -4.626 -11.399 -0.084 1.00 96.69 99 LEU A O 1
ATOM 821 N N . LYS A 1 100 ? -4.485 -12.025 -2.241 1.00 95.44 100 LYS A N 1
ATOM 822 C CA . LYS A 1 100 ? -5.809 -12.662 -2.305 1.00 95.44 100 LYS A CA 1
ATOM 823 C C . LYS A 1 100 ? -5.895 -13.897 -1.414 1.00 95.44 100 LYS A C 1
ATOM 825 O O . LYS A 1 100 ? -6.910 -14.086 -0.754 1.00 95.44 100 LYS A O 1
ATOM 830 N N . ALA A 1 101 ? -4.840 -14.712 -1.381 1.00 95.12 101 ALA A N 1
ATOM 831 C CA . ALA A 1 101 ? -4.762 -15.864 -0.486 1.00 95.12 101 ALA A CA 1
ATOM 832 C C . ALA A 1 101 ? -4.862 -15.424 0.983 1.00 95.12 101 ALA A C 1
ATOM 834 O O . ALA A 1 101 ? -5.747 -15.890 1.691 1.00 95.12 101 ALA A O 1
ATOM 835 N N . LEU A 1 102 ? -4.064 -14.431 1.396 1.00 95.06 102 LEU A N 1
ATOM 836 C CA . LEU A 1 102 ? -4.128 -13.881 2.753 1.00 95.06 102 LEU A CA 1
ATOM 837 C C . LEU A 1 102 ? -5.505 -13.282 3.067 1.00 95.06 102 LEU A C 1
ATOM 839 O O . LEU A 1 102 ? -6.066 -13.544 4.124 1.00 95.06 102 LEU A O 1
ATOM 843 N N . ALA A 1 103 ? -6.085 -12.495 2.159 1.00 92.56 103 ALA A N 1
ATOM 844 C CA . ALA A 1 103 ? -7.411 -11.917 2.376 1.00 92.56 103 ALA A CA 1
ATOM 845 C C . ALA A 1 103 ? -8.480 -12.998 2.627 1.00 92.56 103 ALA A C 1
ATOM 847 O O . ALA A 1 103 ? -9.311 -12.831 3.523 1.00 92.56 103 ALA A O 1
ATOM 848 N N . ASN A 1 104 ? -8.413 -14.114 1.892 1.00 90.19 104 ASN A N 1
ATOM 849 C CA . ASN A 1 104 ? -9.286 -15.268 2.095 1.00 90.19 104 ASN A CA 1
ATOM 850 C C . ASN A 1 104 ? -9.020 -15.965 3.438 1.00 90.19 104 ASN A C 1
ATOM 852 O O . ASN A 1 104 ? -9.970 -16.238 4.165 1.00 90.19 104 ASN A O 1
ATOM 856 N N . ASP A 1 105 ? -7.756 -16.204 3.799 1.00 89.50 105 ASP A N 1
ATOM 857 C CA . ASP A 1 105 ? -7.383 -16.887 5.048 1.00 89.50 105 ASP A CA 1
ATOM 858 C C . ASP A 1 105 ? -7.862 -16.122 6.293 1.00 89.50 105 ASP A C 1
ATOM 860 O O . ASP A 1 105 ? -8.355 -16.712 7.255 1.00 89.50 105 ASP A O 1
ATOM 864 N N . TYR A 1 106 ? -7.783 -14.790 6.258 1.00 86.19 106 TYR A N 1
ATOM 865 C CA . TYR A 1 106 ? -8.287 -13.924 7.327 1.00 86.19 106 TYR A CA 1
ATOM 866 C C . TYR A 1 106 ? -9.801 -13.654 7.241 1.00 86.19 106 TYR A C 1
ATOM 868 O O . TYR A 1 106 ? -10.315 -12.872 8.043 1.00 86.19 106 TYR A O 1
ATOM 876 N N . ASN A 1 107 ? -10.521 -14.274 6.293 1.00 80.00 107 ASN A N 1
ATOM 877 C CA . ASN A 1 107 ? -11.940 -14.029 6.005 1.00 80.00 107 ASN A CA 1
ATOM 878 C C . ASN A 1 107 ? -12.278 -12.533 5.899 1.00 80.00 107 ASN A C 1
ATOM 880 O O . ASN A 1 107 ? -13.328 -12.074 6.355 1.00 80.00 107 ASN A O 1
ATOM 884 N N . ILE A 1 108 ? -11.372 -11.741 5.322 1.00 78.88 108 ILE A N 1
ATOM 885 C CA . ILE A 1 108 ? -11.664 -10.338 5.060 1.00 78.88 108 ILE A CA 1
ATOM 886 C C . ILE A 1 108 ? -12.523 -10.314 3.810 1.00 78.88 108 ILE A C 1
ATOM 888 O O . ILE A 1 108 ? -12.010 -10.476 2.706 1.00 78.88 108 ILE A O 1
ATOM 892 N N . GLU A 1 109 ? -13.831 -10.137 4.005 1.00 60.28 109 GLU A N 1
ATOM 893 C CA . GLU A 1 109 ? -14.791 -10.017 2.914 1.00 60.28 109 GLU A CA 1
ATOM 894 C C . GLU A 1 109 ? -14.348 -8.914 1.957 1.00 60.28 109 GLU A C 1
ATOM 896 O O . GLU A 1 109 ? -14.520 -7.715 2.194 1.00 60.28 109 GLU A O 1
ATOM 901 N N . TYR A 1 110 ? -13.759 -9.340 0.848 1.00 60.91 110 TYR A N 1
ATOM 902 C CA . TYR A 1 110 ? -13.618 -8.495 -0.303 1.00 60.91 110 TYR A CA 1
ATOM 903 C C . TYR A 1 110 ? -14.967 -8.550 -1.027 1.00 60.91 110 TYR A C 1
ATOM 905 O O . TYR A 1 110 ? -15.360 -9.594 -1.544 1.00 60.91 110 TYR A O 1
ATOM 913 N N . GLN A 1 111 ? -15.713 -7.441 -1.006 1.00 47.50 111 GLN A N 1
ATOM 914 C CA . GLN A 1 111 ? -16.938 -7.292 -1.791 1.00 47.50 111 GLN A CA 1
ATOM 915 C C . GLN A 1 111 ? -16.528 -7.273 -3.274 1.00 47.50 111 GLN A C 1
ATOM 917 O O . GLN A 1 111 ? -16.319 -6.222 -3.893 1.00 47.50 111 GLN A O 1
ATOM 922 N N . GLU A 1 112 ? -16.334 -8.458 -3.852 1.00 42.94 112 GLU A N 1
ATOM 923 C CA . GLU A 1 112 ? -16.513 -8.641 -5.280 1.00 42.94 112 GLU A CA 1
ATOM 924 C C . GLU A 1 112 ? -17.972 -8.309 -5.550 1.00 42.94 112 GLU A C 1
ATOM 926 O O . GLU A 1 112 ? -18.868 -9.110 -5.282 1.00 42.94 112 GLU A O 1
ATOM 931 N N . GLU A 1 113 ? -18.227 -7.114 -6.084 1.00 40.16 113 GLU A N 1
ATOM 932 C CA . GLU A 1 113 ? -19.424 -6.907 -6.881 1.00 40.16 113 GLU A CA 1
ATOM 933 C C . GLU A 1 113 ? -19.373 -7.957 -7.993 1.00 40.16 113 GLU A C 1
ATOM 935 O O . GLU A 1 113 ? -18.743 -7.767 -9.037 1.00 40.16 113 GLU A O 1
ATOM 940 N N . ARG A 1 114 ? -19.998 -9.113 -7.750 1.00 36.34 114 ARG A N 1
ATOM 941 C CA . ARG A 1 114 ? -20.356 -10.055 -8.795 1.00 36.34 114 ARG A CA 1
ATOM 942 C C . ARG A 1 114 ? -21.269 -9.288 -9.737 1.00 36.34 114 ARG A C 1
ATOM 944 O O . ARG A 1 114 ? -22.475 -9.208 -9.522 1.00 36.34 114 ARG A O 1
ATOM 951 N N . LYS A 1 115 ? -20.686 -8.688 -10.774 1.00 36.19 115 LYS A N 1
ATOM 952 C CA . LYS A 1 115 ? -21.428 -8.264 -11.953 1.00 36.19 115 LYS A CA 1
ATOM 953 C C . LYS A 1 115 ? -21.977 -9.533 -12.589 1.00 36.19 115 LYS A C 1
ATOM 955 O O . LYS A 1 115 ? -21.299 -10.177 -13.381 1.00 36.19 115 LYS A O 1
ATOM 960 N N . ASN A 1 116 ? -23.188 -9.902 -12.186 1.00 33.94 116 ASN A N 1
ATOM 961 C CA . ASN A 1 116 ? -24.069 -10.697 -13.020 1.00 33.94 116 ASN A CA 1
ATOM 962 C C . ASN A 1 116 ? -24.372 -9.835 -14.251 1.00 33.94 116 ASN A C 1
ATOM 964 O O . ASN A 1 116 ? -25.149 -8.884 -14.159 1.00 33.94 116 ASN A O 1
ATOM 968 N N . VAL A 1 117 ? -23.702 -10.129 -15.363 1.00 36.59 117 VAL A N 1
ATOM 969 C CA . VAL A 1 117 ? -24.125 -9.750 -16.715 1.00 36.59 117 VAL A CA 1
ATOM 970 C C . VAL A 1 117 ? -24.133 -11.022 -17.537 1.00 36.59 117 VAL A C 1
ATOM 972 O O . VAL A 1 117 ? -23.101 -11.729 -17.494 1.00 36.59 117 VAL A O 1
#

Foldseek 3Di:
DDADDPQLLLLLLLLQQQQDDDLVVVLVLLVVLPNDNCLSVVCSVDRRSVSSNSLLVVLVVDPVSRSSVLSSLLVLLVDPFGDPPRPCRVSNNVSSVSSNVVCVVVVVDNPPPPPPD

pLDDT: mean 90.7, std 14.64, range [33.94, 98.38]

Secondary structure (DSSP, 8-state):
-PPPPHHHHHHHHHHHHHS-SSHHHHHHHHHHTT--HHHHHHTTTS-HHHHHHHHHHHGGGSHHHHHHHHHHHHHHHH-SS--TT-S-HHHHHHHHHHHHHHHHHTT----------

Organism: NCBI:txid1076179

Radius of gyration: 13.48 Å; chains: 1; bounding box: 35×33×33 Å